Protein AF-A0AAP0D2H6-F1 (afdb_monomer)

Secondary structure (DSSP, 8-state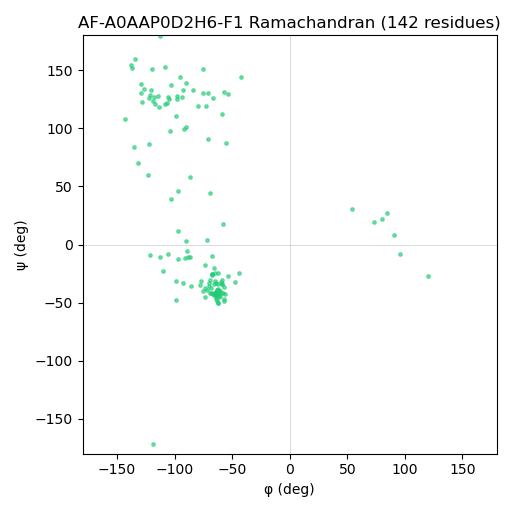):
-HHHHHHHHHHHHHHHHHHHHHTT-TTS--S-PEEEEE--HHHHHH-HHHHHHHHHHTTT---HHHHHHHHHTT-EEEEE--TT--HHHHHHHHHTT----S-TT-----SSSB-SSSSSS---SB--------HHHHTTT---

Foldseek 3Di:
DVVVVVVVVVVVVVVVVVVVVVCDDPVDPDPQDEAEAEADPVCVPPVVVSVVVVCVVQVHDDALVSVVVCVVVVYHYHYDYDLPDDPRVQVNCVVVVHHDDPHSPDADADPPAADPPDDPPRRRHGDDDDDDPDCVVPVPPDDD

Sequence (144 aa):
MVNFSIAIVFIASFSLLLALTYSFSTDNPTDRRILVLLDDLALKSSHSIFFSSLKARFGGYLDVAAILDFVDSGKDLIVAANATVSNLIRNIAAECGVDFDEDPSTVVIDHGSYAISGTGGYHTLIDADDFIQSDVLLDRFISF

Structure (mmCIF, N/CA/C/O backbone):
data_AF-A0AAP0D2H6-F1
#
_entry.id   AF-A0AAP0D2H6-F1
#
loop_
_atom_site.group_PDB
_atom_site.id
_atom_site.type_symbol
_atom_site.label_atom_id
_atom_site.label_alt_id
_atom_site.label_comp_id
_atom_site.label_asym_id
_atom_site.label_entity_id
_atom_site.label_seq_id
_atom_site.pdbx_PDB_ins_code
_atom_site.Cartn_x
_atom_site.Cartn_y
_atom_site.Cartn_z
_atom_site.occupancy
_atom_site.B_iso_or_equiv
_atom_site.auth_seq_id
_atom_site.auth_comp_id
_atom_site.auth_asym_id
_atom_site.auth_atom_id
_atom_site.pdbx_PDB_model_num
ATOM 1 N N . MET A 1 1 ? -42.564 -1.315 46.957 1.00 60.88 1 MET A N 1
ATOM 2 C CA . MET A 1 1 ? -41.171 -1.669 46.588 1.00 60.88 1 MET A CA 1
ATOM 3 C C . MET A 1 1 ? -40.977 -1.944 45.092 1.00 60.88 1 MET A C 1
ATOM 5 O O . MET A 1 1 ? -39.926 -1.588 44.586 1.00 60.88 1 MET A O 1
ATOM 9 N N . VAL A 1 2 ? -41.959 -2.492 44.358 1.00 67.38 2 VAL A N 1
ATOM 10 C CA . VAL A 1 2 ? -41.800 -2.872 42.931 1.00 67.38 2 VAL A CA 1
ATOM 11 C C . VAL A 1 2 ? -41.659 -1.670 41.972 1.00 67.38 2 VAL A C 1
ATOM 13 O O . VAL A 1 2 ? -40.770 -1.662 41.127 1.00 67.38 2 VAL A O 1
ATOM 16 N N . ASN A 1 3 ? -42.446 -0.602 42.156 1.00 68.62 3 ASN A N 1
ATOM 17 C CA . ASN A 1 3 ? -42.421 0.576 41.265 1.00 68.62 3 ASN A CA 1
ATOM 18 C C . ASN A 1 3 ? -41.088 1.345 41.285 1.00 68.62 3 ASN A C 1
ATOM 20 O O . ASN A 1 3 ? -40.684 1.907 40.272 1.00 68.62 3 ASN A O 1
ATOM 24 N N . PHE A 1 4 ? -40.389 1.347 42.423 1.00 71.25 4 PHE A N 1
ATOM 25 C CA . PHE A 1 4 ? -39.091 2.014 42.558 1.00 71.25 4 PHE A CA 1
ATOM 26 C C . PHE A 1 4 ? -37.995 1.287 41.765 1.00 71.25 4 PHE A C 1
ATOM 28 O O . PHE A 1 4 ? -37.114 1.915 41.191 1.00 71.25 4 PHE A O 1
ATOM 35 N N . SER A 1 5 ? -38.090 -0.042 41.672 1.00 77.81 5 SER A N 1
ATOM 36 C CA . SER A 1 5 ? -37.130 -0.869 40.940 1.00 77.81 5 SER A CA 1
ATOM 37 C C . SER A 1 5 ? -37.291 -0.728 39.419 1.00 77.81 5 SER A C 1
ATOM 39 O O . SER A 1 5 ? -36.300 -0.616 38.704 1.00 77.81 5 SER A O 1
ATOM 41 N N . ILE A 1 6 ? -38.531 -0.615 38.927 1.00 80.25 6 ILE A N 1
ATOM 42 C CA . ILE A 1 6 ? -38.829 -0.404 37.498 1.00 80.25 6 ILE A CA 1
ATOM 43 C C . ILE A 1 6 ? -38.292 0.949 37.006 1.00 80.25 6 ILE A C 1
ATOM 45 O O . ILE A 1 6 ? -37.718 1.025 35.921 1.00 80.25 6 ILE A O 1
ATOM 49 N N . ALA A 1 7 ? -38.423 2.005 37.817 1.00 84.56 7 ALA A N 1
ATOM 50 C CA . ALA A 1 7 ? -37.916 3.333 37.470 1.00 84.56 7 ALA A CA 1
ATOM 51 C C . ALA A 1 7 ? -36.386 3.347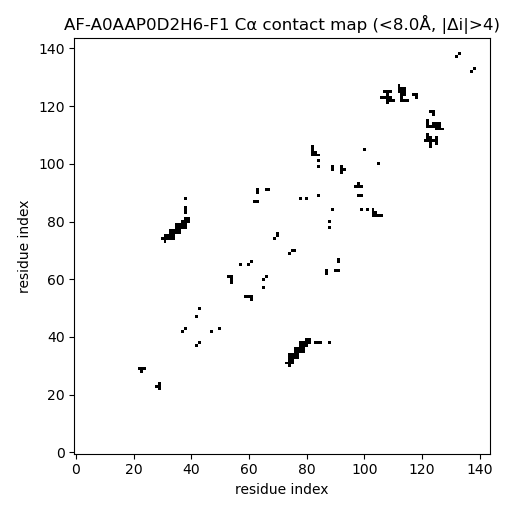 37.285 1.00 84.56 7 ALA A C 1
ATOM 53 O O . ALA A 1 7 ? -35.883 3.962 36.348 1.00 84.56 7 ALA A O 1
ATOM 54 N N . ILE A 1 8 ? -35.647 2.621 38.130 1.00 83.62 8 ILE A N 1
ATOM 55 C CA . ILE A 1 8 ? -34.181 2.533 38.046 1.00 83.62 8 ILE A CA 1
ATOM 56 C C . ILE A 1 8 ? -33.741 1.811 36.768 1.00 83.62 8 ILE A C 1
ATOM 58 O O . ILE A 1 8 ? -32.820 2.271 36.096 1.00 83.62 8 ILE A O 1
ATOM 62 N N . VAL A 1 9 ? -34.418 0.719 36.399 1.00 86.44 9 VAL A N 1
ATOM 63 C CA . VAL A 1 9 ? -34.115 -0.027 35.166 1.00 86.44 9 VAL A CA 1
ATOM 64 C C . VAL A 1 9 ? -34.348 0.842 33.928 1.00 86.44 9 VAL A C 1
ATOM 66 O O . VAL A 1 9 ? -33.515 0.852 33.024 1.00 86.44 9 VAL A O 1
ATOM 69 N N . PHE A 1 10 ? -35.429 1.628 33.907 1.00 85.50 10 PHE A N 1
ATOM 70 C CA . PHE A 1 10 ? -35.709 2.557 32.809 1.00 85.50 10 PHE A CA 1
ATOM 71 C C . PHE A 1 10 ? -34.656 3.662 32.686 1.00 85.50 10 PHE A C 1
ATOM 73 O O . PHE A 1 10 ? -34.202 3.951 31.582 1.00 85.50 10 PHE A O 1
ATOM 80 N N . ILE A 1 11 ? -34.225 4.248 33.806 1.00 86.56 11 ILE A N 1
ATOM 81 C CA . ILE A 1 11 ? -33.184 5.286 33.811 1.00 86.56 11 ILE A CA 1
ATOM 82 C C . ILE A 1 11 ? -31.839 4.706 33.354 1.00 86.56 11 ILE A C 1
ATOM 84 O O . ILE A 1 11 ? -31.156 5.316 32.534 1.00 86.56 11 ILE A O 1
ATOM 88 N N . ALA A 1 12 ? -31.471 3.514 33.830 1.00 88.25 12 ALA A N 1
ATOM 89 C CA . ALA A 1 12 ? -30.244 2.839 33.411 1.00 88.25 12 ALA A CA 1
ATOM 90 C C . ALA A 1 12 ? -30.267 2.491 31.913 1.00 88.25 12 ALA A C 1
ATOM 92 O O . ALA A 1 12 ? -29.281 2.718 31.214 1.00 88.25 12 ALA A O 1
ATOM 93 N N . SER A 1 13 ? -31.404 2.007 31.405 1.00 86.38 13 SER A N 1
ATOM 94 C CA . SER A 1 13 ? -31.597 1.705 29.983 1.00 86.38 13 SER A CA 1
ATOM 95 C C . SER A 1 13 ? -31.528 2.956 29.107 1.00 86.38 13 SER A C 1
ATOM 97 O O . SER A 1 13 ? -30.896 2.914 28.054 1.00 86.38 13 SER A O 1
ATOM 99 N N . PHE A 1 14 ? -32.129 4.067 29.535 1.00 86.38 14 PHE A N 1
ATOM 100 C CA . PHE A 1 14 ? -32.103 5.322 28.786 1.00 86.38 14 PHE A CA 1
ATOM 101 C C . PHE A 1 14 ? -30.700 5.942 28.758 1.00 86.38 14 PHE A C 1
ATOM 103 O O . PHE A 1 14 ? -30.236 6.363 27.702 1.00 86.38 14 PHE A O 1
ATOM 110 N N . SER A 1 15 ? -29.983 5.923 29.886 1.00 85.31 15 SER A N 1
ATOM 111 C CA . SER A 1 15 ? -28.581 6.357 29.949 1.00 85.31 15 SER A CA 1
ATOM 112 C C . SER A 1 15 ? -27.662 5.487 29.086 1.00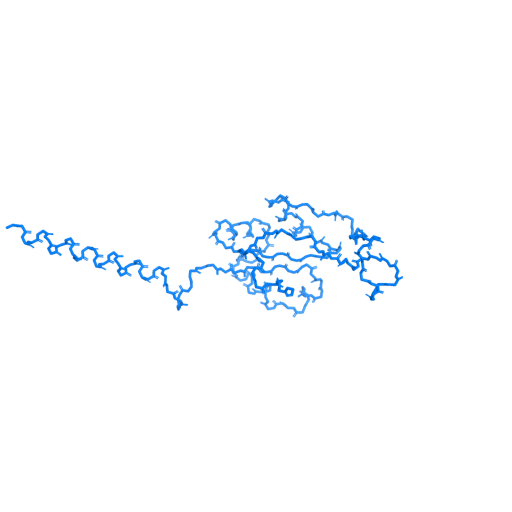 85.31 15 SER A C 1
ATOM 114 O O . SER A 1 15 ? -26.774 6.015 28.418 1.00 85.31 15 SER A O 1
ATOM 116 N N . LEU A 1 16 ? -27.889 4.169 29.049 1.00 83.38 16 LEU A N 1
ATOM 117 C CA . LEU A 1 16 ? -27.150 3.252 28.177 1.00 83.38 16 LEU A CA 1
ATOM 118 C C . LEU A 1 16 ? -27.435 3.539 26.695 1.00 83.38 16 LEU A C 1
ATOM 120 O O . LEU A 1 16 ? -26.509 3.572 25.888 1.00 83.38 16 LEU A O 1
ATOM 124 N N . LEU A 1 17 ? -28.699 3.799 26.346 1.00 80.69 17 LEU A N 1
ATOM 125 C CA . LEU A 1 17 ? -29.106 4.154 24.987 1.00 80.69 17 LEU A CA 1
ATOM 126 C C . LEU A 1 17 ? -28.472 5.480 24.539 1.00 80.69 17 LEU A C 1
ATOM 128 O O . LEU A 1 17 ? -27.939 5.551 23.435 1.00 80.69 17 LEU A O 1
ATOM 132 N N . LEU A 1 18 ? -28.449 6.498 25.407 1.00 77.31 18 LEU A N 1
ATOM 133 C CA . LEU A 1 18 ? -27.747 7.755 25.129 1.00 77.31 18 LEU A CA 1
ATOM 134 C C . LEU A 1 18 ? -26.243 7.522 24.909 1.00 77.31 18 LEU A C 1
ATOM 136 O O . LEU A 1 18 ? -25.688 8.033 23.937 1.00 77.31 18 LEU A O 1
ATOM 140 N N . ALA A 1 19 ? -25.587 6.711 25.744 1.00 74.94 19 ALA A N 1
ATOM 141 C CA . ALA A 1 19 ? -24.165 6.388 25.582 1.00 74.94 19 ALA A CA 1
ATOM 142 C C . ALA A 1 19 ? -23.863 5.687 24.242 1.00 74.94 19 ALA A C 1
ATOM 144 O O . ALA A 1 19 ? -22.882 6.021 23.578 1.00 74.94 19 ALA A O 1
ATOM 145 N N . LEU A 1 20 ? -24.737 4.776 23.802 1.00 69.88 20 LEU A N 1
ATOM 146 C CA . LEU A 1 20 ? -24.641 4.122 22.492 1.00 69.88 20 LEU A CA 1
ATOM 147 C C . LEU A 1 20 ? -24.784 5.119 21.333 1.00 69.88 20 LEU A C 1
ATOM 149 O O . LEU A 1 20 ? -24.041 5.023 20.358 1.00 69.88 20 LEU A O 1
ATOM 153 N N . THR A 1 21 ? -25.677 6.108 21.447 1.00 63.72 21 THR A N 1
ATOM 154 C CA . THR A 1 21 ? -25.843 7.137 20.402 1.00 63.72 21 THR A CA 1
ATOM 155 C C . THR A 1 21 ? -24.646 8.086 20.289 1.00 63.72 21 THR A C 1
ATOM 157 O O . THR A 1 21 ? -24.315 8.503 19.184 1.00 63.72 21 THR A O 1
ATOM 160 N N . TYR A 1 22 ? -23.925 8.363 21.385 1.00 61.09 22 TYR A N 1
ATOM 161 C CA . TYR A 1 22 ? -22.668 9.125 21.330 1.00 61.09 22 TYR A CA 1
ATOM 162 C C . TYR A 1 22 ? -21.533 8.371 20.618 1.00 61.09 22 TYR A C 1
ATOM 164 O O . TYR A 1 22 ? -20.645 9.006 20.053 1.00 61.09 22 TYR A O 1
ATOM 172 N N . SER A 1 23 ? -21.565 7.034 20.611 1.00 56.62 23 SER A N 1
ATOM 173 C CA . SER A 1 23 ? -20.568 6.204 19.922 1.00 56.62 23 SER A CA 1
ATOM 174 C C . SER A 1 23 ? -20.721 6.203 18.394 1.00 56.62 23 SER A C 1
ATOM 176 O O . SER A 1 23 ? -19.783 5.832 17.691 1.00 56.62 23 SER A O 1
ATOM 178 N N . PHE A 1 24 ? -21.883 6.618 17.881 1.00 51.62 24 PHE A N 1
ATOM 179 C CA . PHE A 1 24 ? -22.208 6.709 16.455 1.00 51.62 24 PHE A CA 1
ATOM 180 C C . PHE A 1 24 ? -22.630 8.144 16.104 1.00 51.62 24 PHE A C 1
ATOM 182 O O . PHE A 1 24 ? -23.750 8.385 15.664 1.00 51.62 24 PHE A O 1
ATOM 189 N N . SER A 1 25 ? -21.745 9.119 16.326 1.00 48.84 25 SER A N 1
ATOM 190 C CA . SER A 1 25 ? -21.966 10.500 15.883 1.00 48.84 25 SER A CA 1
ATOM 191 C C . SER A 1 25 ? -21.242 10.765 14.565 1.00 48.84 25 SER A C 1
ATOM 193 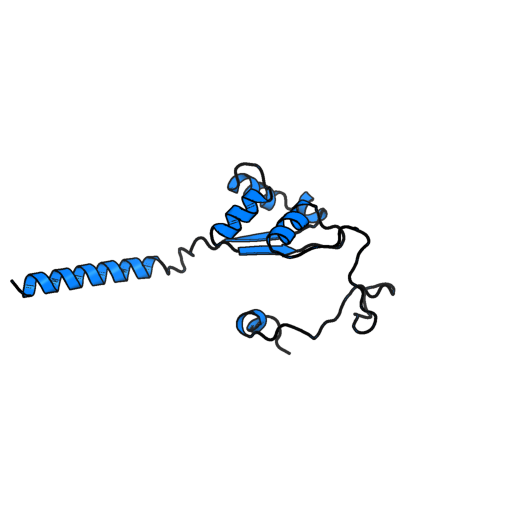O O . SER A 1 25 ? -20.037 10.545 14.457 1.00 48.84 25 SER A O 1
ATOM 195 N N . THR A 1 26 ? -21.961 11.275 13.564 1.00 50.22 26 THR A N 1
ATOM 196 C CA . THR A 1 26 ? -21.377 11.739 12.292 1.00 50.22 26 THR A CA 1
ATOM 197 C C . THR A 1 26 ? -20.505 12.982 12.473 1.00 50.22 26 THR A C 1
ATOM 199 O O . THR A 1 26 ? -19.583 13.195 11.692 1.00 50.22 26 THR A O 1
ATOM 202 N N . ASP A 1 27 ? -20.769 13.769 13.522 1.00 52.66 27 ASP A N 1
ATOM 203 C CA . ASP A 1 27 ? -20.040 15.002 13.855 1.00 52.66 27 ASP A CA 1
ATOM 204 C C . ASP A 1 27 ? -18.810 14.744 14.742 1.00 52.66 27 ASP A C 1
ATOM 206 O O . ASP A 1 27 ? -17.980 15.629 14.945 1.00 52.66 27 ASP A O 1
ATOM 210 N N . ASN A 1 28 ? -18.677 13.521 15.266 1.00 47.56 28 ASN A N 1
ATOM 211 C CA . ASN A 1 28 ? -17.491 13.035 15.963 1.00 47.56 28 ASN A CA 1
ATOM 212 C C . ASN A 1 28 ? -17.129 11.656 15.393 1.00 47.56 28 ASN A C 1
ATOM 214 O O . ASN A 1 28 ? -17.361 10.644 16.064 1.00 47.56 28 ASN A O 1
ATOM 218 N N . PRO A 1 29 ? -16.645 11.599 14.133 1.00 50.56 29 PRO A N 1
ATOM 219 C CA . PRO A 1 29 ? -16.267 10.338 13.518 1.00 50.56 29 PRO A CA 1
ATOM 220 C C . PRO A 1 29 ? -15.290 9.642 14.461 1.00 50.56 29 PRO A C 1
ATOM 222 O O . PRO A 1 29 ? -14.330 10.258 14.928 1.00 50.56 29 PRO A O 1
ATOM 225 N N . THR A 1 30 ? -15.552 8.370 14.776 1.00 54.38 30 THR A N 1
ATOM 226 C CA . THR A 1 30 ? -14.591 7.511 15.484 1.00 54.38 30 THR A CA 1
ATOM 227 C C . THR A 1 30 ? -13.201 7.754 14.902 1.00 54.38 30 THR A C 1
ATOM 229 O O . THR A 1 30 ? -13.113 7.954 13.693 1.00 54.38 30 THR A O 1
ATOM 232 N N . ASP A 1 31 ? -12.144 7.718 15.716 1.00 58.69 31 ASP A N 1
ATOM 233 C CA . ASP A 1 31 ? -10.745 8.072 15.385 1.00 58.69 31 ASP A CA 1
ATOM 234 C C . ASP A 1 31 ? -10.092 7.271 14.221 1.00 58.69 31 ASP A C 1
ATOM 236 O O . ASP A 1 31 ? -8.870 7.255 14.078 1.00 58.69 31 ASP A O 1
ATOM 240 N N . ARG A 1 32 ? -10.901 6.614 13.378 1.00 57.09 32 ARG A N 1
ATOM 241 C CA . ARG A 1 32 ? -10.615 6.075 12.047 1.00 57.09 32 ARG A CA 1
ATOM 242 C C . ARG A 1 32 ? -10.074 7.176 11.147 1.00 57.09 32 ARG A C 1
ATOM 244 O O . ARG A 1 32 ? -10.797 7.890 10.453 1.00 57.09 32 ARG A O 1
ATOM 251 N N . ARG A 1 33 ? -8.761 7.338 11.207 1.00 69.94 33 ARG A N 1
ATOM 252 C CA . ARG A 1 33 ? -7.995 8.193 10.310 1.00 69.94 33 ARG A CA 1
ATOM 253 C C . ARG A 1 33 ? -7.308 7.296 9.303 1.00 69.94 33 ARG A C 1
ATOM 255 O O . ARG A 1 33 ? -6.746 6.279 9.686 1.00 69.94 33 ARG A O 1
ATOM 262 N N . ILE A 1 34 ? -7.326 7.713 8.048 1.00 76.69 34 ILE A N 1
ATOM 263 C CA . ILE A 1 34 ? -6.597 7.034 6.985 1.00 76.69 34 ILE A CA 1
ATOM 264 C C . ILE A 1 34 ? -5.237 7.718 6.853 1.00 76.69 34 ILE A C 1
ATOM 266 O O . ILE A 1 34 ? -5.165 8.944 6.718 1.00 76.69 34 ILE A O 1
ATOM 270 N N . LEU A 1 35 ? -4.163 6.938 6.906 1.00 77.69 35 LEU A N 1
ATOM 271 C CA . LEU A 1 35 ? -2.825 7.374 6.530 1.00 77.69 35 LEU A CA 1
ATOM 272 C C . LEU A 1 35 ? -2.543 6.912 5.102 1.00 77.69 35 LEU A C 1
ATOM 274 O O . LEU A 1 35 ? -2.645 5.729 4.806 1.00 77.69 35 LEU A O 1
ATOM 278 N N . VAL A 1 36 ? -2.176 7.844 4.223 1.00 81.00 36 VAL A N 1
ATOM 279 C CA . VAL A 1 36 ? -1.749 7.534 2.855 1.00 81.00 36 VAL A CA 1
ATOM 280 C C . VAL A 1 36 ? -0.248 7.774 2.741 1.00 81.00 36 VAL A C 1
ATOM 282 O O . VAL A 1 36 ? 0.216 8.894 2.970 1.00 81.00 36 VAL A O 1
ATOM 285 N N . LEU A 1 37 ? 0.506 6.734 2.392 1.00 78.62 37 LEU A N 1
ATOM 286 C CA . LEU A 1 37 ? 1.934 6.814 2.103 1.00 78.62 37 LEU A CA 1
ATOM 287 C C . LEU A 1 37 ? 2.148 6.688 0.598 1.00 78.62 37 LEU A C 1
ATOM 289 O O . LEU A 1 37 ? 1.745 5.703 -0.015 1.00 78.62 37 LEU A O 1
ATOM 293 N N . LEU A 1 38 ? 2.782 7.702 0.015 1.00 77.62 38 LEU A N 1
ATOM 294 C CA . LEU A 1 38 ? 3.141 7.731 -1.398 1.00 77.62 38 LEU A CA 1
ATOM 295 C C . LEU A 1 38 ? 4.659 7.696 -1.506 1.00 77.62 38 LEU A C 1
ATOM 297 O O . LEU A 1 38 ? 5.337 8.607 -1.021 1.00 77.62 38 LEU A O 1
ATOM 301 N N . ASP A 1 39 ? 5.179 6.657 -2.146 1.00 73.81 39 ASP A N 1
ATOM 302 C CA . ASP A 1 39 ? 6.610 6.487 -2.372 1.00 73.81 39 ASP A CA 1
ATOM 303 C C . ASP A 1 39 ? 7.060 7.207 -3.647 1.00 73.81 39 ASP A C 1
ATOM 305 O O . ASP A 1 39 ? 7.556 6.619 -4.606 1.00 73.81 39 ASP A O 1
ATOM 309 N N . ASP A 1 40 ? 6.810 8.516 -3.681 1.00 69.25 40 ASP A N 1
ATOM 310 C CA . ASP A 1 40 ? 7.238 9.384 -4.769 1.00 69.25 40 ASP A CA 1
ATOM 311 C C . ASP A 1 40 ? 8.228 10.427 -4.240 1.00 69.25 40 ASP A C 1
ATOM 313 O O . ASP A 1 40 ? 7.929 11.236 -3.350 1.00 69.25 40 ASP A O 1
ATOM 317 N N . LEU A 1 41 ? 9.435 10.416 -4.808 1.00 55.31 41 LEU A N 1
ATOM 318 C CA . LEU A 1 41 ? 10.509 11.343 -4.468 1.00 55.31 41 LEU A CA 1
ATOM 319 C C . LEU A 1 41 ? 10.100 12.811 -4.710 1.00 55.31 41 LEU A C 1
ATOM 321 O O . LEU A 1 41 ? 10.504 13.696 -3.948 1.00 55.31 41 LEU A O 1
ATOM 325 N N . ALA A 1 42 ? 9.257 13.074 -5.713 1.00 49.97 42 ALA A N 1
ATOM 326 C CA . ALA A 1 42 ? 8.725 14.399 -6.013 1.00 49.97 42 ALA A CA 1
ATOM 327 C C . ALA A 1 42 ? 7.724 14.870 -4.946 1.00 49.97 42 ALA A C 1
ATOM 329 O O . ALA A 1 42 ? 7.732 16.048 -4.573 1.00 49.97 42 ALA A O 1
ATOM 330 N N . LEU A 1 43 ? 6.918 13.964 -4.380 1.00 52.16 43 LEU A N 1
ATOM 331 C CA . LEU A 1 43 ? 5.975 14.292 -3.301 1.00 52.16 43 LEU A CA 1
ATOM 332 C C . LEU A 1 43 ? 6.668 14.435 -1.943 1.00 52.16 43 LEU A C 1
ATOM 334 O O . LEU A 1 43 ? 6.280 15.291 -1.143 1.00 52.16 43 LEU A O 1
ATOM 338 N N . LYS A 1 44 ? 7.758 13.691 -1.717 1.00 53.00 44 LYS A N 1
ATOM 339 C CA . LYS A 1 44 ? 8.635 13.847 -0.545 1.00 53.00 44 LYS A CA 1
ATOM 340 C C . LYS A 1 44 ? 9.228 15.260 -0.450 1.00 53.00 44 LYS A C 1
ATOM 342 O O . LYS A 1 44 ? 9.400 15.783 0.650 1.00 53.00 44 LYS A O 1
ATOM 347 N N . SER A 1 45 ? 9.512 15.883 -1.599 1.00 47.81 45 SER A N 1
ATOM 348 C CA . SER A 1 45 ? 10.079 17.235 -1.702 1.00 47.81 45 SER A CA 1
ATOM 349 C C . SER A 1 45 ? 9.035 18.358 -1.669 1.00 47.81 45 SER A C 1
ATOM 351 O O . SER A 1 45 ? 9.329 19.435 -1.155 1.00 47.81 45 SER A O 1
ATOM 353 N N . SER A 1 46 ? 7.850 18.158 -2.250 1.00 47.25 46 SER A N 1
ATOM 354 C CA . SER A 1 46 ? 6.874 19.238 -2.486 1.00 47.25 46 SER A CA 1
ATOM 355 C C . SER A 1 46 ? 5.755 19.304 -1.439 1.00 47.25 46 SER A C 1
ATOM 357 O O . SER A 1 46 ? 5.316 20.395 -1.080 1.00 47.25 46 SER A O 1
ATOM 359 N N . HIS A 1 47 ? 5.348 18.173 -0.854 1.00 47.38 47 HIS A N 1
ATOM 360 C CA . HIS A 1 47 ? 4.240 18.098 0.109 1.00 47.38 47 HIS A CA 1
ATOM 361 C C . HIS A 1 47 ? 4.713 17.970 1.569 1.00 47.38 47 HIS A C 1
ATOM 363 O O . HIS A 1 47 ? 4.090 17.303 2.397 1.00 47.38 47 HIS A O 1
ATOM 369 N N . SER A 1 48 ? 5.789 18.694 1.906 1.00 44.22 48 SER A N 1
ATOM 370 C CA . SER A 1 48 ? 6.384 18.860 3.249 1.00 44.22 48 SER A CA 1
ATOM 371 C C . SER A 1 48 ? 5.365 19.106 4.384 1.00 44.22 48 SER A C 1
ATOM 373 O O . SER A 1 48 ? 5.615 18.760 5.542 1.00 44.22 48 SER A O 1
ATOM 375 N N . ILE A 1 49 ? 4.179 19.634 4.073 1.00 44.44 49 ILE A N 1
ATOM 376 C CA . ILE A 1 49 ? 3.099 19.886 5.038 1.00 44.44 49 ILE A CA 1
ATOM 377 C C . ILE A 1 49 ? 2.495 18.576 5.576 1.00 44.44 49 ILE A C 1
ATOM 379 O O . ILE A 1 49 ? 2.215 18.471 6.769 1.00 44.44 49 ILE A O 1
ATOM 383 N N . PHE A 1 50 ? 2.355 17.542 4.741 1.00 53.03 50 PHE A N 1
ATOM 384 C CA . PHE A 1 50 ? 1.777 16.264 5.172 1.00 53.03 50 PHE A CA 1
ATOM 385 C C . PHE A 1 50 ? 2.757 15.491 6.059 1.00 53.03 50 PHE A C 1
ATOM 387 O O . PHE A 1 50 ? 2.402 15.058 7.151 1.00 53.03 50 PHE A O 1
ATOM 394 N N . PHE A 1 51 ? 4.028 15.424 5.651 1.00 54.34 51 PHE A N 1
ATOM 395 C CA . PHE A 1 51 ? 5.094 14.797 6.438 1.00 54.34 51 PHE A CA 1
ATOM 396 C C . PHE A 1 51 ? 5.396 15.537 7.747 1.00 54.34 51 PHE A C 1
ATOM 398 O O . PHE A 1 51 ? 5.731 14.896 8.740 1.00 54.34 51 PHE A O 1
ATOM 405 N N . SER A 1 52 ? 5.284 16.869 7.784 1.00 55.69 52 SER A N 1
ATOM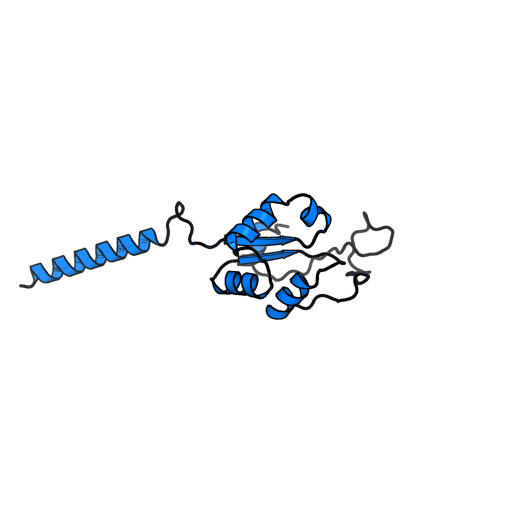 406 C CA . SER A 1 52 ? 5.467 17.634 9.027 1.00 55.69 52 SER A CA 1
ATOM 407 C C . SER A 1 52 ? 4.297 17.448 9.996 1.00 55.69 52 SER A C 1
ATOM 409 O O . SER A 1 52 ? 4.537 17.251 11.186 1.00 55.69 52 SER A O 1
ATOM 411 N N . SER A 1 53 ? 3.054 17.399 9.497 1.00 58.00 53 SER A N 1
ATOM 412 C CA . SER A 1 53 ? 1.886 17.006 10.297 1.00 58.00 53 SER A CA 1
ATOM 413 C C . SER A 1 53 ? 2.039 15.584 10.845 1.00 58.00 53 SER A C 1
ATOM 415 O O . SER A 1 53 ? 1.789 15.356 12.026 1.00 58.00 53 SER A O 1
ATOM 417 N N . LEU A 1 54 ? 2.541 14.650 10.029 1.00 61.41 54 LEU A N 1
ATOM 418 C CA . LEU A 1 54 ? 2.824 13.276 10.438 1.00 61.41 54 LEU A CA 1
ATOM 419 C C . LEU A 1 54 ? 3.895 13.221 11.537 1.00 61.41 54 LEU A C 1
ATOM 421 O O . LEU A 1 54 ? 3.655 12.660 12.600 1.00 61.41 54 LEU A O 1
ATOM 425 N N . LYS A 1 55 ? 5.039 13.889 11.348 1.00 62.66 55 LYS A N 1
ATOM 426 C CA . LYS A 1 55 ? 6.100 13.972 12.366 1.00 62.66 55 LYS A CA 1
ATOM 427 C C . LYS A 1 55 ? 5.606 14.571 13.680 1.00 62.66 55 LYS A C 1
ATOM 429 O O . LYS A 1 55 ? 5.951 14.054 14.735 1.00 62.66 55 LYS A O 1
ATOM 434 N N . ALA A 1 56 ? 4.792 15.626 13.630 1.00 62.97 56 ALA A N 1
ATOM 435 C CA . ALA A 1 56 ? 4.201 16.215 14.830 1.00 62.97 56 ALA A CA 1
ATOM 436 C C . ALA A 1 56 ? 3.253 15.237 15.548 1.00 62.97 56 ALA A C 1
ATOM 438 O O . ALA A 1 56 ? 3.174 15.243 16.773 1.00 62.97 56 ALA A O 1
ATOM 439 N N . ARG A 1 57 ? 2.564 14.376 14.792 1.00 63.28 57 ARG A N 1
ATOM 440 C CA . ARG A 1 57 ? 1.616 13.384 15.313 1.00 63.28 57 ARG A CA 1
ATOM 441 C C . ARG A 1 57 ? 2.284 12.147 15.911 1.00 63.28 57 ARG A C 1
ATOM 443 O O . ARG A 1 57 ? 1.781 11.621 16.894 1.00 63.28 57 ARG A O 1
ATOM 450 N N . PHE A 1 58 ? 3.403 11.718 15.331 1.00 64.62 58 PHE A N 1
ATOM 451 C CA . PHE A 1 58 ? 4.189 10.556 15.761 1.00 64.62 58 PHE A CA 1
ATOM 452 C C . PHE A 1 58 ? 5.379 10.924 16.663 1.00 64.62 58 PHE A C 1
ATOM 454 O O . PHE A 1 58 ? 6.246 10.100 16.920 1.00 64.62 58 PHE A O 1
ATOM 461 N N . GLY A 1 59 ? 5.455 12.166 17.157 1.00 56.16 59 GLY A N 1
ATOM 462 C CA . GLY A 1 59 ? 6.488 12.562 18.122 1.00 56.16 59 GLY A CA 1
ATOM 463 C C . GLY A 1 59 ? 7.901 12.708 17.543 1.00 56.16 59 GLY A C 1
ATOM 464 O O . GLY A 1 59 ? 8.868 12.736 18.297 1.00 56.16 59 GLY A O 1
ATOM 465 N N . GLY A 1 60 ? 8.034 12.860 16.222 1.00 59.53 60 GLY A N 1
ATOM 466 C CA . GLY A 1 60 ? 9.265 13.311 15.568 1.00 59.53 60 GLY A CA 1
ATOM 467 C C . GLY A 1 60 ? 9.883 12.338 14.565 1.00 59.53 60 GLY A C 1
ATOM 468 O O . GLY A 1 60 ? 10.518 12.809 13.616 1.00 59.53 60 GLY A O 1
ATOM 469 N N . TYR A 1 61 ? 9.670 11.025 14.698 1.00 61.25 61 TYR A N 1
ATOM 470 C CA . TYR A 1 61 ? 10.182 10.041 13.741 1.00 61.25 61 TYR A CA 1
ATOM 471 C C . TYR A 1 61 ? 9.062 9.138 13.228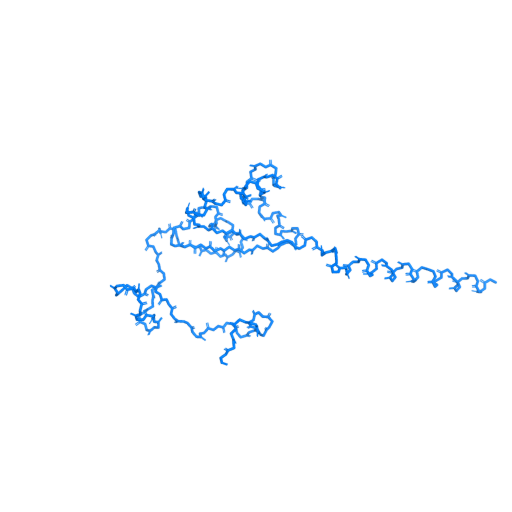 1.00 61.25 61 TYR A C 1
ATOM 473 O O . TYR A 1 61 ? 8.216 8.684 13.988 1.00 61.25 61 TYR A O 1
ATOM 481 N N . LEU A 1 62 ? 9.042 8.942 11.913 1.00 73.00 62 LEU A N 1
ATOM 482 C CA . LEU A 1 62 ? 8.161 7.995 11.249 1.00 73.00 62 LEU A CA 1
ATOM 483 C C . LEU A 1 62 ? 9.028 6.797 10.874 1.00 73.00 62 LEU A C 1
ATOM 485 O O . LEU A 1 62 ? 9.760 6.857 9.885 1.00 73.00 62 LEU A O 1
ATOM 489 N N . ASP A 1 63 ? 8.988 5.760 11.696 1.00 82.50 63 ASP A N 1
ATOM 490 C CA . ASP A 1 63 ? 9.581 4.460 11.405 1.00 82.50 63 ASP A CA 1
ATOM 491 C C . ASP A 1 63 ? 8.491 3.396 11.230 1.00 82.50 63 ASP A C 1
ATOM 493 O O . ASP A 1 63 ? 7.293 3.679 11.300 1.00 82.50 63 ASP A O 1
ATOM 497 N N . VAL A 1 64 ? 8.930 2.170 10.944 1.00 86.69 64 VAL A N 1
ATOM 498 C CA . VAL A 1 64 ? 8.053 1.011 10.760 1.00 86.69 64 VAL A CA 1
ATOM 499 C C . VAL A 1 64 ? 7.192 0.788 12.006 1.00 86.69 64 VAL A C 1
ATOM 501 O O . VAL A 1 64 ? 5.981 0.656 11.878 1.00 86.69 64 VAL A O 1
ATOM 504 N N . ALA A 1 65 ? 7.787 0.827 13.203 1.00 88.69 65 ALA A N 1
ATOM 505 C CA . ALA A 1 65 ? 7.087 0.563 14.459 1.00 88.69 65 ALA A CA 1
ATOM 506 C C . ALA A 1 65 ? 5.953 1.567 14.710 1.00 88.69 65 ALA A C 1
ATOM 508 O O . ALA A 1 65 ? 4.832 1.164 14.993 1.00 88.69 65 ALA A O 1
ATOM 509 N N . ALA A 1 66 ? 6.202 2.863 14.509 1.00 84.19 66 ALA A N 1
ATOM 510 C CA . ALA A 1 66 ? 5.178 3.892 14.669 1.00 84.19 66 ALA A CA 1
ATOM 511 C C . ALA A 1 66 ? 3.997 3.720 13.694 1.00 84.19 66 ALA A C 1
ATOM 513 O O . ALA A 1 66 ? 2.856 4.050 14.028 1.00 84.19 66 ALA A O 1
ATOM 514 N N . ILE A 1 67 ? 4.259 3.226 12.480 1.00 85.62 67 ILE A N 1
ATOM 515 C CA . ILE A 1 67 ? 3.217 2.959 11.480 1.00 85.62 67 ILE A CA 1
ATOM 516 C C . ILE A 1 67 ? 2.437 1.690 11.833 1.00 85.62 67 ILE A C 1
ATOM 518 O O . ILE A 1 67 ? 1.215 1.691 11.706 1.00 85.62 67 ILE A O 1
ATOM 522 N N . LEU A 1 68 ? 3.105 0.644 12.316 1.00 88.00 68 LEU A N 1
ATOM 523 C CA . LEU A 1 68 ? 2.430 -0.561 12.795 1.00 88.00 68 LEU A CA 1
ATOM 524 C C . LEU A 1 68 ? 1.556 -0.258 14.015 1.00 88.00 68 LEU A C 1
ATOM 526 O O . LEU A 1 68 ? 0.376 -0.576 13.988 1.00 88.00 68 LEU A O 1
ATOM 530 N N . ASP A 1 69 ? 2.056 0.498 14.998 1.00 87.25 69 ASP A N 1
ATOM 531 C CA . ASP A 1 69 ? 1.264 0.959 16.148 1.00 87.25 69 ASP A CA 1
ATOM 532 C C . ASP A 1 69 ? 0.028 1.771 15.709 1.00 87.25 69 ASP A C 1
ATOM 534 O O . ASP A 1 69 ? -1.045 1.700 16.318 1.00 87.25 69 ASP A O 1
ATOM 538 N N . PHE A 1 70 ? 0.154 2.567 14.640 1.00 84.06 70 PHE A N 1
ATOM 539 C CA . PHE A 1 70 ? -0.977 3.286 14.057 1.00 84.06 70 PHE A CA 1
ATOM 540 C C . PHE A 1 70 ? -2.034 2.322 13.516 1.00 84.06 70 PHE A C 1
ATOM 542 O O . PHE A 1 70 ? -3.212 2.494 13.841 1.00 84.06 70 PHE A O 1
ATOM 549 N N . VAL A 1 71 ? -1.626 1.321 12.734 1.00 87.38 71 VAL A N 1
ATOM 550 C CA . VAL A 1 71 ? -2.518 0.298 12.171 1.00 87.38 71 VAL A CA 1
ATOM 551 C C . VAL A 1 71 ? -3.155 -0.540 13.283 1.00 87.38 71 VAL A C 1
ATOM 553 O O . VAL A 1 71 ? -4.380 -0.655 13.331 1.00 87.38 71 VAL A O 1
ATOM 556 N N . ASP A 1 72 ? -2.360 -1.006 14.246 1.00 88.12 72 ASP A N 1
ATOM 557 C CA . ASP A 1 72 ? -2.795 -1.795 15.405 1.00 88.12 72 ASP A CA 1
ATOM 558 C C . ASP A 1 72 ? -3.769 -1.025 16.310 1.00 88.12 72 ASP A C 1
ATOM 560 O O . ASP A 1 72 ? -4.627 -1.617 16.968 1.00 88.12 72 ASP A O 1
ATOM 564 N N . SER A 1 73 ? -3.723 0.315 16.291 1.00 85.19 73 SER A N 1
ATOM 565 C CA . SER A 1 73 ? -4.728 1.167 16.944 1.00 85.19 73 SER A CA 1
ATOM 566 C C . SER A 1 73 ? -6.097 1.188 16.238 1.00 85.19 73 SER A C 1
ATOM 568 O O . SER A 1 73 ? -6.999 1.914 16.662 1.00 85.19 73 SER A O 1
ATOM 570 N N . GLY A 1 74 ? -6.271 0.392 15.178 1.00 82.12 74 GLY A N 1
ATOM 571 C CA . GLY A 1 74 ? -7.508 0.248 14.411 1.00 82.12 74 GLY A CA 1
ATOM 572 C C . GLY A 1 74 ? -7.690 1.313 13.331 1.00 82.12 74 GLY A C 1
ATOM 573 O O . GLY A 1 74 ? -8.829 1.676 13.022 1.00 82.12 74 GLY A O 1
ATOM 574 N N . LYS A 1 75 ? -6.588 1.863 12.806 1.00 82.44 75 LYS A N 1
ATOM 575 C CA . LYS A 1 75 ? -6.597 2.908 11.772 1.00 82.44 75 LYS A CA 1
ATOM 576 C C . LYS A 1 75 ? -6.142 2.354 10.430 1.00 82.44 75 LYS A C 1
ATOM 578 O O . LYS A 1 75 ? -5.359 1.414 10.363 1.00 82.44 75 LYS A O 1
ATOM 583 N N . ASP A 1 76 ? -6.615 2.982 9.363 1.00 85.12 76 ASP A N 1
ATOM 584 C CA . ASP A 1 76 ? -6.414 2.480 8.009 1.00 85.12 76 ASP A CA 1
ATOM 585 C C . ASP A 1 76 ? -5.128 3.042 7.395 1.00 85.12 76 ASP A C 1
ATOM 587 O O . ASP A 1 76 ? -4.829 4.236 7.511 1.00 85.12 76 ASP A O 1
ATOM 591 N N . LEU A 1 77 ? -4.391 2.194 6.684 1.00 86.31 77 LEU A N 1
ATOM 592 C CA . LEU A 1 77 ? -3.176 2.553 5.960 1.00 86.31 77 LEU A CA 1
ATOM 593 C C . LEU A 1 77 ? -3.342 2.210 4.476 1.00 86.31 77 LEU A C 1
ATOM 595 O O . LEU A 1 77 ? -3.635 1.072 4.127 1.00 86.31 77 LEU A O 1
ATOM 599 N N . ILE A 1 78 ? -3.122 3.193 3.604 1.00 88.38 78 ILE A N 1
ATOM 600 C CA . ILE A 1 78 ? -3.027 3.005 2.153 1.00 88.38 78 ILE A CA 1
ATOM 601 C C . ILE A 1 78 ? -1.599 3.333 1.737 1.00 88.38 78 ILE A C 1
ATOM 603 O O . ILE A 1 78 ? -1.088 4.410 2.044 1.00 88.38 78 ILE A O 1
ATOM 607 N N . VAL A 1 79 ? -0.960 2.420 1.015 1.00 87.56 79 VAL A N 1
ATOM 608 C CA . VAL A 1 79 ? 0.400 2.599 0.509 1.00 87.56 79 VAL A CA 1
ATOM 609 C C . VAL A 1 79 ? 0.382 2.490 -1.006 1.00 87.56 79 VAL A C 1
ATOM 611 O O . VAL A 1 79 ? -0.139 1.520 -1.547 1.00 87.56 79 VAL A O 1
ATOM 614 N N . ALA A 1 80 ? 0.965 3.473 -1.686 1.00 86.62 80 ALA A N 1
ATOM 615 C CA . ALA A 1 80 ? 1.241 3.395 -3.112 1.00 86.62 80 ALA A CA 1
ATOM 616 C C . ALA A 1 80 ? 2.743 3.545 -3.343 1.00 86.62 80 ALA A C 1
ATOM 618 O O . ALA A 1 80 ? 3.379 4.457 -2.805 1.00 86.62 80 ALA A O 1
ATOM 619 N N . ALA A 1 81 ? 3.292 2.658 -4.162 1.00 87.94 81 ALA A N 1
ATOM 620 C CA . ALA A 1 81 ? 4.702 2.638 -4.501 1.00 87.94 81 ALA A CA 1
ATOM 621 C C . ALA A 1 81 ? 4.894 2.447 -6.011 1.00 87.94 81 ALA A C 1
ATOM 623 O O . ALA A 1 81 ? 3.982 2.011 -6.714 1.00 87.94 81 ALA A O 1
ATOM 624 N N . ASN A 1 82 ? 6.073 2.813 -6.507 1.00 87.19 82 ASN A N 1
ATOM 625 C CA . ASN A 1 82 ? 6.478 2.664 -7.908 1.00 87.19 82 ASN A CA 1
ATOM 626 C C . ASN A 1 82 ? 7.706 1.739 -8.009 1.00 87.19 82 ASN A C 1
ATOM 628 O O . ASN A 1 82 ? 8.120 1.170 -7.010 1.00 87.19 82 ASN A O 1
ATOM 632 N N . ALA A 1 83 ? 8.326 1.607 -9.186 1.00 85.75 83 ALA A N 1
ATOM 633 C CA . ALA A 1 83 ? 9.512 0.753 -9.368 1.00 85.75 83 ALA A CA 1
ATOM 634 C C . ALA A 1 83 ? 10.666 1.059 -8.384 1.00 85.75 83 ALA A C 1
ATOM 636 O O . ALA A 1 83 ? 11.440 0.183 -8.022 1.00 85.75 83 ALA A O 1
ATOM 637 N N . THR A 1 84 ? 10.765 2.294 -7.887 1.00 85.56 84 THR A N 1
ATOM 638 C CA . THR A 1 84 ? 11.808 2.735 -6.949 1.00 85.56 84 THR A CA 1
ATOM 639 C C . THR A 1 84 ? 11.350 2.711 -5.483 1.00 85.56 84 THR A C 1
ATOM 641 O O . THR A 1 84 ? 11.587 3.672 -4.751 1.00 85.56 84 THR A O 1
ATOM 644 N N . VAL A 1 85 ? 10.697 1.625 -5.042 1.00 88.94 85 VAL A N 1
ATOM 645 C CA . VAL A 1 85 ? 10.197 1.478 -3.658 1.00 88.94 85 VAL A CA 1
ATOM 646 C C . VAL A 1 85 ? 11.327 1.617 -2.626 1.00 88.94 85 VAL A C 1
ATOM 648 O O . VAL A 1 85 ? 12.366 0.955 -2.700 1.00 88.94 85 VAL A O 1
ATOM 651 N N . SER A 1 86 ? 11.093 2.440 -1.611 1.00 87.56 86 SER A N 1
ATOM 652 C CA . SER A 1 86 ? 11.946 2.683 -0.458 1.00 87.56 86 SER A CA 1
ATOM 653 C C . SER A 1 86 ? 11.919 1.539 0.557 1.00 87.56 86 SER A C 1
ATOM 655 O O . SER A 1 86 ? 10.905 0.878 0.776 1.00 87.56 86 SER A O 1
ATOM 657 N N . ASN A 1 87 ? 13.030 1.371 1.281 1.00 88.50 87 ASN A N 1
ATOM 658 C CA . ASN A 1 87 ? 13.147 0.348 2.327 1.00 88.50 87 ASN A CA 1
ATOM 659 C C . ASN A 1 87 ? 12.101 0.498 3.440 1.00 88.50 87 ASN A C 1
ATOM 661 O O . ASN A 1 87 ? 11.690 -0.497 4.021 1.00 88.50 87 ASN A O 1
ATOM 665 N N . LEU A 1 88 ? 11.650 1.723 3.737 1.00 87.12 88 LEU A N 1
ATOM 666 C CA . LEU A 1 88 ? 10.588 1.934 4.722 1.00 87.12 88 LEU A CA 1
ATOM 667 C C . LEU A 1 88 ? 9.290 1.251 4.273 1.00 87.12 88 LEU A C 1
ATOM 669 O O . LEU A 1 88 ? 8.711 0.493 5.043 1.00 87.12 88 LEU A O 1
ATOM 673 N N . ILE A 1 89 ? 8.864 1.494 3.028 1.00 89.38 89 ILE A N 1
ATOM 674 C CA . ILE A 1 89 ? 7.648 0.896 2.469 1.00 89.38 89 ILE A CA 1
ATOM 675 C C . ILE A 1 89 ? 7.786 -0.619 2.324 1.00 89.38 89 ILE A C 1
ATOM 677 O O . ILE A 1 89 ? 6.858 -1.333 2.691 1.00 89.38 89 ILE A O 1
ATOM 681 N N . ARG A 1 90 ? 8.945 -1.114 1.870 1.00 91.44 90 ARG A N 1
ATOM 682 C CA . ARG A 1 90 ? 9.224 -2.559 1.789 1.00 91.44 90 ARG A CA 1
ATOM 683 C C . ARG A 1 90 ? 9.067 -3.243 3.140 1.00 91.44 90 ARG A C 1
ATOM 685 O O . ARG A 1 90 ? 8.357 -4.233 3.235 1.00 91.44 90 ARG A O 1
ATOM 692 N N . ASN A 1 91 ? 9.674 -2.676 4.181 1.00 92.50 91 ASN A N 1
ATOM 693 C CA . ASN A 1 91 ? 9.610 -3.250 5.519 1.00 92.50 91 ASN A CA 1
ATOM 694 C C . ASN A 1 91 ? 8.178 -3.236 6.068 1.00 92.50 91 ASN A C 1
ATOM 696 O O . ASN A 1 91 ? 7.737 -4.236 6.610 1.00 92.50 91 ASN A O 1
ATOM 700 N N . ILE A 1 92 ? 7.425 -2.143 5.893 1.00 91.38 92 ILE A N 1
ATOM 701 C CA . ILE A 1 92 ? 6.016 -2.085 6.326 1.00 91.38 92 ILE A CA 1
ATOM 702 C C . ILE A 1 92 ? 5.166 -3.116 5.575 1.00 91.38 92 ILE A C 1
ATOM 704 O O . ILE A 1 92 ? 4.333 -3.783 6.177 1.00 91.38 92 ILE A O 1
ATOM 708 N N . ALA A 1 93 ? 5.359 -3.241 4.262 1.00 92.94 93 ALA A N 1
ATOM 709 C CA . ALA A 1 93 ? 4.618 -4.191 3.445 1.00 92.94 93 ALA A CA 1
ATOM 710 C C . ALA A 1 93 ? 4.915 -5.641 3.849 1.00 92.94 93 ALA A C 1
ATOM 712 O O . ALA A 1 93 ? 3.977 -6.425 3.990 1.00 92.94 93 ALA A O 1
ATOM 713 N N . ALA A 1 94 ? 6.182 -5.966 4.122 1.00 94.69 94 ALA A N 1
ATOM 714 C CA . ALA A 1 94 ? 6.599 -7.294 4.562 1.00 94.69 94 ALA A CA 1
ATOM 715 C C . ALA A 1 94 ? 5.959 -7.683 5.908 1.00 94.69 94 ALA A C 1
ATOM 717 O O . ALA A 1 94 ? 5.502 -8.813 6.068 1.00 94.69 94 ALA A O 1
ATOM 718 N N . GLU A 1 95 ? 5.824 -6.738 6.846 1.00 93.88 95 GLU A N 1
ATOM 719 C CA . GLU A 1 95 ? 5.105 -6.945 8.119 1.00 93.88 95 GLU A CA 1
ATOM 720 C C . GLU A 1 95 ? 3.597 -7.196 7.908 1.00 93.88 95 GLU A C 1
ATOM 722 O O . GLU A 1 95 ? 2.951 -7.870 8.709 1.00 93.88 95 GLU A O 1
ATOM 727 N N . CYS A 1 96 ? 3.041 -6.723 6.788 1.00 90.88 96 CYS A N 1
ATOM 728 C CA . CYS A 1 96 ? 1.679 -7.023 6.340 1.00 90.88 96 CYS A CA 1
ATOM 729 C C . CYS A 1 96 ? 1.586 -8.270 5.430 1.00 90.88 96 CYS A C 1
ATOM 731 O O . CYS A 1 96 ? 0.498 -8.581 4.941 1.00 90.88 96 CYS A O 1
ATOM 733 N N . GLY A 1 97 ? 2.693 -8.982 5.183 1.00 94.88 97 GLY A N 1
ATOM 734 C CA . GLY A 1 97 ? 2.745 -10.177 4.332 1.00 94.88 97 GLY A CA 1
ATOM 735 C C . GLY A 1 97 ? 2.790 -9.907 2.822 1.00 94.88 97 GLY A C 1
ATOM 736 O O . GLY A 1 97 ? 2.409 -10.779 2.041 1.00 94.88 97 GLY A O 1
ATOM 737 N N . VAL A 1 98 ? 3.217 -8.712 2.403 1.00 94.94 98 VAL A N 1
ATOM 738 C CA . VAL A 1 98 ? 3.380 -8.317 0.995 1.00 94.94 98 VAL A CA 1
ATOM 739 C C . VAL A 1 98 ? 4.839 -7.970 0.714 1.00 94.94 98 VAL A C 1
ATOM 741 O O . VAL A 1 98 ? 5.383 -7.044 1.307 1.00 94.94 98 VAL A O 1
ATOM 744 N N . ASP A 1 99 ? 5.446 -8.645 -0.260 1.00 94.75 99 ASP A N 1
ATOM 745 C CA . ASP A 1 99 ? 6.842 -8.420 -0.639 1.00 94.75 99 ASP A CA 1
ATOM 746 C C . ASP A 1 99 ? 6.947 -7.660 -1.968 1.00 94.75 99 ASP A C 1
ATOM 748 O O . ASP A 1 99 ? 6.391 -8.065 -2.989 1.00 94.75 99 ASP A O 1
ATOM 752 N N . PHE A 1 100 ? 7.692 -6.553 -1.963 1.00 92.69 100 PHE A N 1
ATOM 753 C CA . PHE A 1 100 ? 8.058 -5.814 -3.175 1.00 92.69 100 PHE A CA 1
ATOM 754 C C . PHE A 1 100 ? 9.442 -6.250 -3.676 1.00 92.69 100 PHE A C 1
ATOM 756 O O . PHE A 1 100 ? 10.353 -6.442 -2.873 1.00 92.69 100 PHE A O 1
ATOM 763 N N . ASP A 1 101 ? 9.642 -6.292 -4.997 1.00 93.12 101 ASP A N 1
ATOM 764 C CA . ASP A 1 101 ? 10.922 -6.663 -5.627 1.00 93.12 101 ASP A CA 1
ATOM 765 C C . ASP A 1 101 ? 12.027 -5.637 -5.352 1.00 93.12 101 ASP A C 1
ATOM 767 O O . ASP A 1 101 ? 11.802 -4.448 -5.574 1.00 93.12 101 ASP A O 1
ATOM 771 N N . GLU A 1 102 ? 13.181 -6.061 -4.829 1.00 89.81 102 GLU A N 1
ATOM 772 C CA . GLU A 1 102 ? 14.268 -5.178 -4.372 1.00 89.81 102 GLU A CA 1
ATOM 773 C C . GLU A 1 102 ? 14.978 -4.406 -5.494 1.00 89.81 102 GLU A C 1
ATOM 775 O O . GLU A 1 102 ? 15.537 -3.336 -5.227 1.00 89.81 102 GLU A O 1
ATOM 780 N N . ASP A 1 103 ? 14.963 -4.912 -6.729 1.00 90.81 103 ASP A N 1
ATOM 781 C CA . ASP A 1 103 ? 15.662 -4.290 -7.848 1.00 90.81 103 ASP A CA 1
ATOM 782 C C . ASP A 1 103 ? 14.835 -3.110 -8.397 1.00 90.81 103 ASP A C 1
ATOM 784 O O . ASP A 1 103 ? 13.716 -3.297 -8.878 1.00 90.81 103 ASP A O 1
ATOM 788 N N . PRO A 1 104 ? 15.366 -1.871 -8.377 1.00 86.75 104 PRO A N 1
ATOM 789 C CA . PRO A 1 104 ? 14.645 -0.700 -8.873 1.00 86.75 104 PRO A CA 1
ATOM 790 C C . PRO A 1 104 ? 14.418 -0.707 -10.393 1.00 86.75 104 PRO A C 1
ATOM 792 O O . PRO A 1 104 ? 13.719 0.166 -10.911 1.00 86.75 104 PRO A O 1
ATOM 795 N N . SER A 1 105 ? 15.045 -1.634 -11.122 1.00 88.12 105 SER A N 1
ATOM 796 C CA . SER A 1 105 ? 14.801 -1.865 -12.545 1.00 88.12 105 SER A CA 1
ATOM 797 C C . SER A 1 105 ? 13.649 -2.839 -12.813 1.00 88.12 105 SER A C 1
ATOM 799 O O . SER A 1 105 ? 13.187 -2.920 -13.954 1.00 88.12 105 SER A O 1
ATOM 801 N N . THR A 1 106 ? 13.143 -3.525 -11.782 1.00 90.44 106 THR A N 1
ATOM 802 C CA . THR A 1 106 ? 11.993 -4.419 -11.906 1.00 90.44 106 THR A CA 1
ATOM 803 C C . THR A 1 106 ? 10.712 -3.622 -12.130 1.00 90.44 106 THR A C 1
ATOM 805 O O . THR A 1 106 ? 10.379 -2.679 -11.412 1.00 90.44 106 THR A O 1
ATOM 808 N N . VAL A 1 107 ? 9.958 -4.038 -13.143 1.00 90.19 107 VAL A N 1
ATOM 809 C CA . VAL A 1 107 ? 8.649 -3.494 -13.500 1.00 90.19 107 VAL A CA 1
ATOM 810 C C . VAL A 1 107 ? 7.713 -4.639 -13.863 1.00 90.19 107 VAL A C 1
ATOM 812 O O . VAL A 1 107 ? 8.156 -5.702 -14.299 1.00 90.19 107 VAL A O 1
ATOM 815 N N . VAL A 1 108 ? 6.410 -4.424 -13.698 1.00 90.06 108 VAL A N 1
ATOM 816 C CA . VAL A 1 108 ? 5.401 -5.371 -14.180 1.00 90.06 108 VAL A CA 1
ATOM 817 C C . VAL A 1 108 ? 5.284 -5.219 -15.695 1.00 90.06 108 VAL A C 1
ATOM 819 O O . VAL A 1 108 ? 5.176 -4.100 -16.197 1.00 90.06 108 VAL A O 1
ATOM 822 N N . ILE A 1 109 ? 5.343 -6.341 -16.411 1.00 89.19 109 ILE A N 1
ATOM 823 C CA . ILE A 1 109 ? 5.293 -6.399 -17.874 1.00 89.19 109 ILE A CA 1
ATOM 824 C C . ILE A 1 109 ? 4.228 -7.416 -18.274 1.00 89.19 109 ILE A C 1
ATOM 826 O O . ILE A 1 109 ? 4.267 -8.555 -17.811 1.00 89.19 109 ILE A O 1
ATOM 830 N N . ASP A 1 110 ? 3.331 -7.024 -19.177 1.00 85.94 110 ASP A N 1
ATOM 831 C CA . ASP A 1 110 ? 2.362 -7.925 -19.806 1.00 85.94 110 ASP A CA 1
ATOM 832 C C . ASP A 1 110 ? 2.424 -7.776 -21.331 1.00 85.94 110 ASP A C 1
ATOM 834 O O . ASP A 1 110 ? 2.265 -6.691 -21.875 1.00 85.94 110 ASP A O 1
ATOM 838 N N . HIS A 1 111 ? 2.683 -8.872 -22.043 1.00 86.62 111 HIS A N 1
ATOM 839 C CA . HIS A 1 111 ? 2.754 -8.883 -23.507 1.00 86.62 111 HIS A CA 1
ATOM 840 C C . HIS A 1 111 ? 1.414 -9.188 -24.195 1.00 86.62 111 HIS A C 1
ATOM 842 O O . HIS A 1 111 ? 1.329 -9.062 -25.416 1.00 86.62 111 HIS A O 1
ATOM 848 N N . GLY A 1 112 ? 0.403 -9.642 -23.451 1.00 83.00 112 GLY A N 1
ATOM 849 C CA . GLY A 1 112 ? -0.926 -9.979 -23.957 1.00 83.00 112 GLY A CA 1
ATOM 850 C C . GLY A 1 112 ? -1.936 -8.858 -23.737 1.00 83.00 112 GLY A C 1
ATOM 851 O O . GLY A 1 112 ? -2.620 -8.472 -24.685 1.00 83.00 112 GLY A O 1
ATOM 852 N N . SER A 1 113 ? -1.974 -8.309 -22.522 1.00 81.69 113 SER A N 1
ATOM 853 C CA . SER A 1 113 ? -2.929 -7.274 -22.114 1.00 81.69 113 SER A CA 1
ATOM 854 C C . SER A 1 113 ? -2.195 -6.023 -21.627 1.00 81.69 113 SER A C 1
ATOM 856 O O . SER A 1 113 ? -1.901 -5.834 -20.449 1.00 81.69 113 SER A O 1
ATOM 858 N N . TYR A 1 114 ? -1.863 -5.144 -22.571 1.00 80.62 114 TYR A N 1
ATOM 859 C CA . TYR A 1 114 ? -1.206 -3.870 -22.292 1.00 80.62 114 TYR A CA 1
ATOM 860 C C . TYR A 1 114 ? -1.827 -2.738 -23.102 1.00 80.62 114 TYR A C 1
ATOM 862 O O . TYR A 1 114 ? -2.315 -2.914 -24.223 1.00 80.62 114 TYR A O 1
ATOM 870 N N . ALA A 1 115 ? -1.748 -1.530 -22.558 1.00 76.56 115 ALA A N 1
ATOM 871 C CA . ALA A 1 115 ? -2.193 -0.346 -23.263 1.00 76.56 115 ALA A CA 1
ATOM 872 C C . ALA A 1 115 ? -1.204 0.012 -24.388 1.00 76.56 115 ALA A C 1
ATOM 874 O O . ALA A 1 115 ? -0.038 0.341 -24.156 1.00 76.56 115 ALA A O 1
ATOM 875 N N . ILE A 1 116 ? -1.703 0.005 -25.628 1.00 72.31 116 ILE A N 1
ATOM 876 C CA . ILE A 1 116 ? -0.938 0.340 -26.846 1.00 72.31 116 ILE A CA 1
ATOM 877 C C . ILE A 1 116 ? -0.502 1.823 -26.849 1.00 72.31 116 ILE A C 1
ATOM 879 O O . ILE A 1 116 ? 0.442 2.209 -27.539 1.00 72.31 116 ILE A O 1
ATOM 883 N N . SER A 1 117 ? -1.157 2.678 -26.058 1.00 66.19 117 SER A N 1
ATOM 884 C CA . SER A 1 117 ? -0.813 4.093 -25.914 1.00 66.19 117 SER A CA 1
ATOM 885 C C . SER A 1 117 ? 0.137 4.349 -24.741 1.00 66.19 117 SER A C 1
ATOM 887 O O . SER A 1 117 ? -0.142 3.945 -23.618 1.00 66.19 117 SER A O 1
ATOM 889 N N . GLY A 1 118 ? 1.196 5.131 -24.965 1.00 61.50 118 GLY A N 1
ATOM 890 C CA . GLY A 1 118 ? 1.948 5.790 -23.886 1.00 61.50 118 GLY A CA 1
ATOM 891 C C . GLY A 1 118 ? 3.200 5.067 -23.385 1.00 61.50 118 GLY A C 1
ATOM 892 O O . GLY A 1 118 ? 3.985 5.676 -22.664 1.00 61.50 118 GLY A O 1
ATOM 893 N N . THR A 1 119 ? 3.461 3.833 -23.816 1.00 59.09 119 THR A N 1
ATOM 894 C CA . THR A 1 119 ? 4.734 3.148 -23.549 1.00 59.09 119 THR A CA 1
ATOM 895 C C . THR A 1 119 ? 5.417 2.872 -24.882 1.00 59.09 119 THR A C 1
ATOM 897 O O . THR A 1 119 ? 4.799 2.343 -25.797 1.00 59.09 119 THR A O 1
ATOM 900 N N . GLY A 1 120 ? 6.674 3.289 -25.052 1.00 62.75 120 GLY A N 1
ATOM 901 C CA . GLY A 1 120 ? 7.429 3.169 -26.311 1.00 62.75 120 GLY A CA 1
ATOM 902 C C . GLY A 1 120 ? 7.803 1.731 -26.701 1.00 62.75 120 GLY A C 1
ATOM 903 O O . GLY A 1 120 ? 8.948 1.494 -27.064 1.00 62.75 120 GLY A O 1
ATOM 904 N N . GLY A 1 121 ? 6.869 0.782 -26.585 1.00 69.06 121 GLY A N 1
ATOM 905 C CA . GLY A 1 121 ? 7.062 -0.651 -26.816 1.00 69.06 121 GLY A CA 1
ATOM 906 C C . GLY A 1 121 ? 7.473 -1.452 -25.577 1.00 69.06 121 GLY A C 1
ATOM 907 O O . GLY A 1 121 ? 7.813 -2.618 -25.713 1.00 69.06 121 GLY A O 1
ATOM 908 N N . TYR A 1 122 ? 7.461 -0.850 -24.382 1.00 76.38 122 TYR A N 1
ATOM 909 C CA . TYR A 1 122 ? 7.951 -1.498 -23.154 1.00 76.38 122 TYR A CA 1
ATOM 910 C C . TYR A 1 122 ? 6.892 -2.299 -22.384 1.00 76.38 122 TYR A C 1
ATOM 912 O O . TYR A 1 122 ? 7.245 -2.953 -21.411 1.00 76.38 122 TYR A O 1
ATOM 920 N N . HIS A 1 123 ? 5.620 -2.265 -22.804 1.00 86.06 123 HIS A N 1
ATOM 921 C CA . HIS A 1 123 ? 4.552 -3.129 -22.273 1.00 86.06 123 HIS A 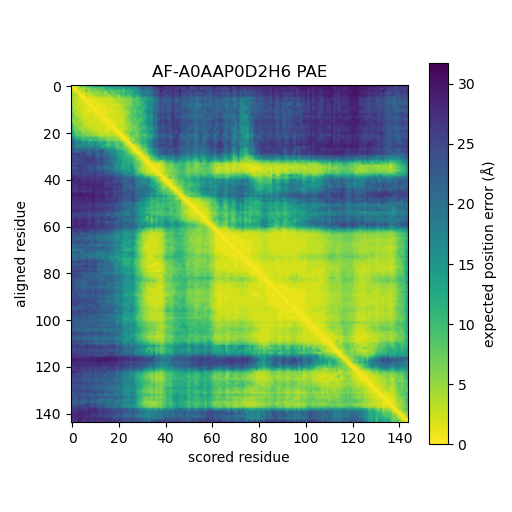CA 1
ATOM 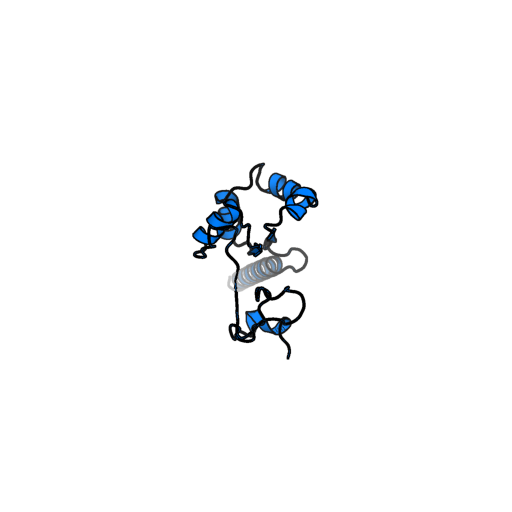922 C C . HIS A 1 123 ? 4.376 -3.073 -20.735 1.00 86.06 123 HIS A C 1
ATOM 924 O O . HIS A 1 123 ? 3.989 -4.051 -20.102 1.00 86.06 123 HIS A O 1
ATOM 930 N N . THR A 1 124 ? 4.669 -1.919 -20.126 1.00 85.75 124 THR A N 1
ATOM 931 C CA . THR A 1 124 ? 4.607 -1.703 -18.667 1.00 85.75 124 THR A CA 1
ATOM 932 C C . THR A 1 124 ? 3.306 -1.062 -18.189 1.00 85.75 124 THR A C 1
ATOM 934 O O . THR A 1 124 ? 3.048 -1.003 -16.989 1.00 85.75 124 THR A O 1
ATOM 937 N N . LEU A 1 125 ? 2.490 -0.543 -19.111 1.00 87.06 125 LEU A N 1
ATOM 938 C CA . LEU A 1 125 ? 1.157 -0.040 -18.796 1.00 87.06 125 LEU A CA 1
ATOM 939 C C . LEU A 1 125 ? 0.167 -1.184 -18.990 1.00 87.06 125 LEU A C 1
ATOM 941 O O . LEU A 1 125 ? -0.196 -1.508 -20.121 1.00 87.06 125 LEU A O 1
ATOM 945 N N . ILE A 1 126 ? -0.197 -1.805 -17.876 1.00 87.19 126 ILE A N 1
ATOM 946 C CA . ILE A 1 126 ? -0.994 -3.028 -17.839 1.00 87.19 126 ILE A CA 1
ATOM 947 C C . ILE A 1 126 ? -2.474 -2.673 -17.930 1.00 87.19 126 ILE A C 1
ATOM 949 O O . ILE A 1 126 ? -2.936 -1.770 -17.229 1.00 87.19 126 ILE A O 1
ATOM 953 N N . ASP A 1 127 ? -3.192 -3.383 -18.794 1.00 86.69 127 ASP A N 1
ATOM 954 C CA . ASP A 1 127 ? -4.651 -3.366 -18.833 1.00 86.69 127 ASP A CA 1
ATOM 955 C C . ASP A 1 127 ? -5.147 -4.675 -18.217 1.00 86.69 127 ASP A C 1
ATOM 957 O O . ASP A 1 127 ? -4.699 -5.750 -18.610 1.00 86.69 127 ASP A O 1
ATOM 961 N N . ALA A 1 128 ? -6.010 -4.586 -17.211 1.00 84.88 128 ALA A N 1
ATOM 962 C CA . ALA A 1 128 ? -6.462 -5.737 -16.442 1.00 84.88 128 ALA A CA 1
ATOM 963 C C . ALA A 1 128 ? -7.987 -5.743 -16.369 1.00 84.88 128 ALA A C 1
ATOM 965 O O . ALA A 1 128 ? -8.603 -4.704 -16.141 1.00 84.88 128 ALA A O 1
ATOM 966 N N . ASP A 1 129 ? -8.580 -6.921 -16.529 1.00 86.56 129 ASP A N 1
ATOM 967 C CA . ASP A 1 129 ? -10.017 -7.172 -16.407 1.00 86.56 129 ASP A CA 1
ATOM 968 C C . ASP A 1 129 ? -10.355 -8.225 -15.333 1.00 86.56 129 ASP A C 1
ATOM 970 O O . ASP A 1 129 ? -11.520 -8.377 -14.958 1.00 86.56 129 ASP A O 1
ATOM 974 N N . ASP A 1 130 ? -9.341 -8.909 -14.791 1.00 87.69 130 ASP A N 1
ATOM 975 C CA . ASP A 1 130 ? -9.483 -9.875 -13.704 1.00 87.69 130 ASP A CA 1
ATOM 976 C C . ASP A 1 130 ? -9.331 -9.196 -12.334 1.00 87.69 130 ASP A C 1
ATOM 978 O O . ASP A 1 130 ? -8.232 -8.896 -11.859 1.00 87.69 130 ASP A O 1
ATOM 982 N N . PHE A 1 131 ? -10.470 -8.938 -11.693 1.00 86.56 131 PHE A N 1
ATOM 983 C CA . PHE A 1 131 ? -10.554 -8.309 -10.378 1.00 86.56 131 PHE A CA 1
ATOM 984 C C . PHE A 1 131 ? -11.232 -9.236 -9.370 1.00 86.56 131 PHE A C 1
ATOM 986 O O . PHE A 1 131 ? -12.131 -10.011 -9.710 1.00 86.56 131 PHE A O 1
ATOM 993 N N . ILE A 1 132 ? -10.871 -9.087 -8.091 1.00 88.12 132 ILE A N 1
ATOM 994 C CA . ILE A 1 132 ? -11.548 -9.781 -6.989 1.00 88.12 132 ILE A CA 1
ATOM 995 C C . ILE A 1 132 ? -13.028 -9.394 -6.986 1.00 88.12 132 ILE A C 1
ATOM 997 O O . ILE A 1 132 ? -13.373 -8.262 -6.662 1.00 88.12 132 ILE A O 1
ATOM 1001 N N . GLN A 1 133 ? -13.906 -10.350 -7.286 1.00 87.44 133 GLN A N 1
ATOM 1002 C CA . GLN A 1 133 ? -15.354 -10.138 -7.324 1.00 87.44 133 GLN A CA 1
ATOM 1003 C C . GLN A 1 133 ? -15.903 -9.947 -5.904 1.00 87.44 133 GLN A C 1
ATOM 1005 O O . GLN A 1 133 ? -16.226 -10.906 -5.203 1.00 87.44 133 GLN A O 1
ATOM 1010 N N . SER A 1 134 ? -15.957 -8.694 -5.459 1.00 87.06 134 SER A N 1
ATOM 1011 C CA . SER A 1 134 ? -16.462 -8.311 -4.146 1.00 87.06 134 SER A CA 1
ATOM 1012 C C . SER A 1 134 ? -17.210 -6.994 -4.239 1.00 87.06 134 SER A C 1
ATOM 1014 O O . SER A 1 134 ? -16.592 -5.934 -4.355 1.00 87.06 134 SER A O 1
ATOM 1016 N N . ASP A 1 135 ? -18.533 -7.062 -4.111 1.00 87.62 135 ASP A N 1
ATOM 1017 C CA . ASP A 1 135 ? -19.395 -5.880 -4.118 1.00 87.62 135 ASP A CA 1
ATOM 1018 C C . ASP A 1 135 ? -18.947 -4.897 -3.032 1.00 87.62 135 ASP A C 1
ATOM 1020 O O . ASP A 1 135 ? -18.756 -3.721 -3.293 1.00 87.62 135 ASP A O 1
ATOM 1024 N N . VAL A 1 136 ? -18.619 -5.373 -1.828 1.00 87.06 136 VAL A N 1
ATOM 1025 C CA . VAL A 1 136 ? -18.194 -4.503 -0.714 1.00 87.06 136 VAL A CA 1
ATOM 1026 C C . VAL A 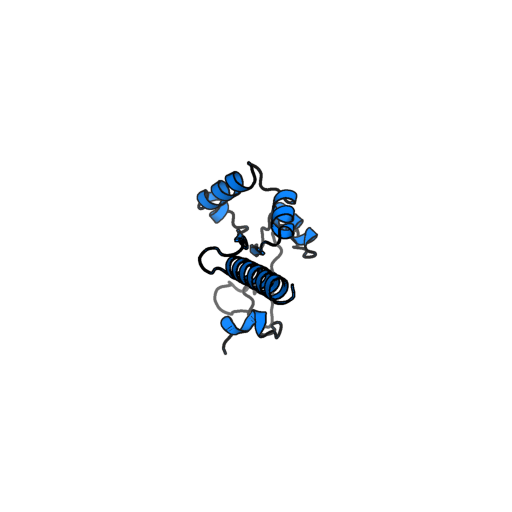1 136 ? -16.951 -3.664 -1.047 1.00 87.06 136 VAL A C 1
ATOM 1028 O O . VAL A 1 136 ? -16.834 -2.535 -0.568 1.00 87.06 136 VAL A O 1
ATOM 1031 N N . LEU A 1 137 ? -16.025 -4.199 -1.847 1.00 81.44 137 LEU A N 1
ATOM 1032 C CA . LEU A 1 137 ? -14.782 -3.512 -2.210 1.00 81.44 137 LEU A CA 1
ATOM 1033 C C . LEU A 1 137 ? -14.906 -2.717 -3.517 1.00 81.44 137 LEU A C 1
ATOM 1035 O O . LEU A 1 137 ? -14.278 -1.666 -3.641 1.00 81.44 137 LEU A O 1
ATOM 1039 N N . LEU A 1 138 ? -15.705 -3.194 -4.477 1.00 81.06 138 LEU A N 1
ATOM 1040 C CA . LEU A 1 138 ? -15.714 -2.687 -5.852 1.00 81.06 138 LEU A CA 1
ATOM 1041 C C . LEU A 1 138 ? -16.996 -1.955 -6.276 1.00 81.06 138 LEU A C 1
ATOM 1043 O O . LEU A 1 138 ? -16.942 -1.277 -7.303 1.00 81.06 138 LEU A O 1
ATOM 1047 N N . ASP A 1 139 ? -18.090 -1.996 -5.496 1.00 66.44 139 ASP A N 1
ATOM 1048 C CA . ASP A 1 139 ? -19.438 -1.494 -5.876 1.00 66.44 139 ASP A CA 1
ATOM 1049 C C . ASP A 1 139 ? -19.435 -0.090 -6.499 1.00 66.44 139 ASP A C 1
ATOM 1051 O O . ASP A 1 139 ? -20.289 0.272 -7.303 1.00 66.44 139 ASP A O 1
ATOM 1055 N N . ARG A 1 140 ? -18.489 0.753 -6.068 1.00 58.62 140 ARG A N 1
ATOM 1056 C CA . ARG A 1 140 ? -18.404 2.168 -6.448 1.00 58.62 140 ARG A CA 1
ATOM 1057 C C . ARG A 1 140 ? -17.308 2.514 -7.447 1.00 58.62 140 ARG A C 1
ATOM 1059 O O . ARG A 1 140 ? -17.267 3.662 -7.882 1.00 58.62 140 ARG A O 1
ATOM 1066 N N . PHE A 1 141 ? -16.418 1.583 -7.771 1.00 55.16 141 PHE A N 1
ATOM 1067 C CA . PHE A 1 141 ? -15.218 1.880 -8.556 1.00 55.16 141 PHE A CA 1
ATOM 1068 C C . PHE A 1 141 ? -15.251 1.300 -9.968 1.00 55.16 141 PHE A C 1
ATOM 1070 O O . PHE A 1 141 ? -14.576 1.839 -10.841 1.00 55.16 141 PHE A O 1
ATOM 1077 N N . ILE A 1 142 ? -16.049 0.258 -10.215 1.00 52.94 142 ILE A N 1
ATOM 1078 C CA . ILE A 1 142 ? -16.078 -0.432 -11.507 1.00 52.94 142 ILE A CA 1
ATOM 1079 C C . ILE A 1 142 ? -17.541 -0.670 -11.909 1.00 52.94 142 ILE A C 1
ATOM 1081 O O . ILE A 1 142 ? -18.113 -1.718 -11.636 1.00 52.94 142 ILE A O 1
ATOM 1085 N N . SER A 1 143 ? -18.173 0.333 -12.525 1.00 51.03 143 SER A N 1
ATOM 1086 C CA . SER A 1 143 ? -19.416 0.129 -13.280 1.00 51.03 143 SER A CA 1
ATOM 1087 C C . SER A 1 143 ? -19.034 0.030 -14.750 1.00 51.03 143 SER A C 1
ATOM 1089 O O . SER A 1 143 ? -18.593 1.027 -15.323 1.00 51.03 143 SER A O 1
ATOM 1091 N N . PHE A 1 144 ? -19.170 -1.161 -15.329 1.00 52.62 144 PHE A N 1
ATOM 1092 C CA . PHE A 1 144 ? -19.131 -1.347 -16.781 1.00 52.62 144 PHE A CA 1
ATOM 1093 C C . PHE A 1 144 ? -20.361 -0.719 -17.450 1.00 52.62 144 PHE A C 1
ATOM 1095 O O . PHE A 1 144 ? -21.427 -0.655 -16.788 1.00 52.62 144 PHE A O 1
#

InterPro domains:
  IPR005013 Dolichyl-diphosphooligosaccharide--protein glycosyltransferase 48kDa subunit [PTHR10830] (57-139)
  IPR055457 OST48, N-terminal domain [PF03345] (57-126)

Solvent-accessible surface area (backbone atoms only — not comparable to full-atom values): 9068 Å² total; per-residue (Å²): 120,68,72,65,54,53,53,52,53,52,52,54,50,50,54,51,50,52,54,55,51,66,73,68,32,88,92,55,61,64,88,68,48,77,46,78,48,69,55,39,77,69,51,67,69,71,47,51,66,59,58,49,53,47,23,67,71,56,78,64,58,88,50,59,66,61,51,48,54,45,39,75,71,68,26,48,77,47,77,49,72,53,48,67,60,48,71,65,59,41,52,47,32,45,77,71,76,40,84,69,78,87,52,60,85,53,72,69,71,35,94,84,44,41,50,85,70,93,44,98,80,69,34,55,50,67,52,84,86,89,69,87,93,39,63,92,83,37,70,86,80,68,81,132

Organism: NCBI:txid3103831

Mean predicted aligned error: 13.35 Å

Radius of gyration: 23.95 Å; Cα contacts (8 Å, |Δi|>4): 108; chains: 1; bounding box: 58×30×73 Å

pLDDT: mean 75.8, std 14.67, range [44.22, 94.94]

Nearest PDB structures (foldseek):
  6gym-assembly1_4  TM=2.089E-01  e=2.539E+00  Saccharomyces cerevisiae S288C
  5ldx-assembly1_O  TM=2.509E-01  e=5.576E+00  Bos taurus